Protein AF-A0A166ELV9-F1 (afdb_monomer_lite)

Radius of gyration: 22.1 Å; chains: 1; bounding box: 75×32×55 Å

pLDDT: mean 79.37, std 22.47, range [29.91, 98.69]

Structure (mmCIF, N/CA/C/O backbone):
data_AF-A0A166ELV9-F1
#
_entry.id   AF-A0A166ELV9-F1
#
loop_
_atom_site.group_PDB
_atom_site.id
_atom_site.type_symbol
_atom_site.label_atom_id
_atom_site.label_alt_id
_atom_site.label_comp_id
_atom_site.label_asym_id
_atom_site.label_entity_id
_atom_site.label_seq_id
_atom_site.pdbx_PDB_ins_code
_atom_site.Cartn_x
_atom_site.Cartn_y
_atom_site.Cartn_z
_atom_site.occupancy
_atom_site.B_iso_or_equiv
_atom_site.auth_seq_id
_atom_site.auth_comp_id
_atom_site.auth_asym_id
_atom_site.auth_atom_id
_atom_site.pdbx_PDB_model_num
ATOM 1 N N . MET A 1 1 ? -56.959 17.168 8.745 1.00 58.00 1 MET A N 1
ATOM 2 C CA . MET A 1 1 ? -56.177 17.960 7.760 1.00 58.00 1 MET A CA 1
ATOM 3 C C . MET A 1 1 ? -54.660 17.963 7.999 1.00 58.00 1 MET A C 1
ATOM 5 O O . MET A 1 1 ? -53.943 17.661 7.056 1.00 58.00 1 MET A O 1
ATOM 9 N N . LYS A 1 2 ? -54.133 18.219 9.213 1.00 55.97 2 LYS A N 1
ATOM 10 C CA . LYS A 1 2 ? -52.668 18.334 9.454 1.00 55.97 2 LYS A CA 1
ATOM 11 C C . LYS A 1 2 ? -51.819 17.097 9.077 1.00 55.97 2 LYS A C 1
ATOM 13 O O . LYS A 1 2 ? -50.711 17.263 8.582 1.00 55.97 2 LYS A O 1
ATOM 18 N N . ASN A 1 3 ? -52.330 15.873 9.247 1.00 62.75 3 ASN A N 1
ATOM 19 C CA . ASN A 1 3 ? -51.578 14.646 8.917 1.00 62.75 3 ASN A CA 1
ATOM 20 C C . ASN A 1 3 ? -51.505 14.347 7.412 1.00 62.75 3 ASN A C 1
ATOM 22 O O . ASN A 1 3 ? -50.540 13.739 6.961 1.00 62.75 3 ASN A O 1
ATOM 26 N N . SER A 1 4 ? -52.499 14.789 6.637 1.00 60.31 4 SER A N 1
ATOM 27 C CA . SER A 1 4 ? -52.482 14.658 5.175 1.00 60.31 4 SER A CA 1
ATOM 28 C C . SER A 1 4 ? -51.454 15.615 4.565 1.00 60.31 4 SER A C 1
ATOM 30 O O . SER A 1 4 ? -50.665 15.190 3.731 1.00 60.31 4 SER A O 1
ATOM 32 N N . LEU A 1 5 ? -51.356 16.842 5.094 1.00 68.75 5 LEU A N 1
ATOM 33 C CA . LEU A 1 5 ? -50.378 17.841 4.654 1.00 68.75 5 LEU A CA 1
ATOM 34 C C . LEU A 1 5 ? -48.922 17.425 4.943 1.00 68.75 5 LEU A C 1
ATOM 36 O O . LEU A 1 5 ? -48.041 17.613 4.115 1.00 68.75 5 LEU A O 1
ATOM 40 N N . LYS A 1 6 ? -48.654 16.805 6.102 1.00 65.00 6 LYS A N 1
ATOM 41 C CA . LYS A 1 6 ? -47.307 16.293 6.420 1.00 65.00 6 LYS A CA 1
ATOM 42 C C . LYS A 1 6 ? -46.892 15.135 5.505 1.00 65.00 6 LYS A C 1
ATOM 44 O O . LYS A 1 6 ? -45.733 15.064 5.105 1.00 65.00 6 LYS A O 1
ATOM 49 N N . LYS A 1 7 ? -47.833 14.252 5.148 1.00 68.31 7 LYS A N 1
ATOM 50 C CA . LYS A 1 7 ? -47.578 13.138 4.222 1.00 68.31 7 LYS A CA 1
ATOM 51 C C . LYS A 1 7 ? -47.325 13.624 2.793 1.00 68.31 7 LYS A C 1
ATOM 53 O O . LYS A 1 7 ? -46.411 13.116 2.154 1.00 68.31 7 LYS A O 1
ATOM 58 N N . THR A 1 8 ? -48.067 14.624 2.312 1.00 69.69 8 THR A N 1
ATOM 59 C CA . THR A 1 8 ? -47.845 15.188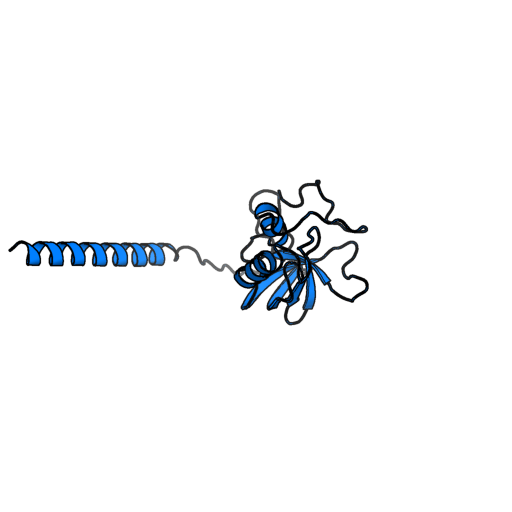 0.969 1.00 69.69 8 THR A CA 1
ATOM 60 C C . THR A 1 8 ? -46.522 15.945 0.875 1.00 69.69 8 THR A C 1
ATOM 62 O O . THR A 1 8 ? -45.790 15.747 -0.089 1.00 69.69 8 THR A O 1
ATOM 65 N N . ILE A 1 9 ? -46.150 16.725 1.897 1.00 74.81 9 ILE A N 1
ATOM 66 C CA . ILE A 1 9 ? -44.842 17.405 1.947 1.00 74.81 9 ILE A CA 1
ATOM 67 C C . ILE A 1 9 ? -43.694 16.384 1.957 1.00 74.81 9 ILE A C 1
ATOM 69 O O . ILE A 1 9 ? -42.743 16.523 1.192 1.00 74.81 9 ILE A O 1
ATOM 73 N N . SER A 1 10 ? -43.799 15.322 2.764 1.00 70.62 10 SER A N 1
ATOM 74 C CA . SER A 1 10 ? -42.780 14.264 2.804 1.00 70.62 10 SER A CA 1
ATOM 75 C C . SER A 1 10 ? -42.631 13.535 1.464 1.00 70.62 10 SER A C 1
ATOM 77 O O . SER A 1 10 ? -41.521 13.166 1.097 1.00 70.62 10 SER A O 1
ATOM 79 N N . PHE A 1 11 ? -43.725 13.335 0.726 1.00 77.50 11 PHE A N 1
ATOM 80 C CA . PHE A 1 11 ? -43.701 12.685 -0.586 1.00 77.50 11 PHE A CA 1
ATOM 81 C C . PHE A 1 11 ? -43.047 13.567 -1.662 1.00 77.50 11 PHE A C 1
ATOM 83 O O . PHE A 1 11 ? -42.255 13.078 -2.464 1.00 77.50 11 PHE A O 1
ATOM 90 N N . ILE A 1 12 ? -43.301 14.881 -1.632 1.00 79.94 12 ILE A N 1
ATOM 91 C CA . ILE A 1 12 ? -42.686 15.850 -2.555 1.00 79.94 12 ILE A CA 1
ATOM 92 C C . ILE A 1 12 ? -41.167 15.934 -2.340 1.00 79.94 12 ILE A C 1
ATOM 94 O O . ILE A 1 12 ? -40.416 15.971 -3.312 1.00 79.94 12 ILE A O 1
ATOM 98 N N . ILE A 1 13 ? -40.702 15.900 -1.086 1.00 77.25 13 ILE A N 1
ATOM 99 C CA . ILE A 1 13 ? -39.264 15.912 -0.770 1.00 77.25 13 ILE A CA 1
ATOM 100 C C . ILE A 1 13 ? -38.569 14.653 -1.314 1.00 77.25 13 ILE A C 1
ATOM 102 O O . ILE A 1 13 ? -37.493 14.754 -1.896 1.00 77.25 13 ILE A O 1
ATOM 106 N N . ILE A 1 14 ? -39.195 13.477 -1.191 1.00 74.31 14 ILE A N 1
ATOM 107 C CA . ILE A 1 14 ? -38.640 12.220 -1.720 1.00 74.31 14 ILE A CA 1
ATOM 108 C C . ILE A 1 14 ? -38.543 12.261 -3.254 1.00 74.31 14 ILE A C 1
ATOM 110 O O . ILE A 1 14 ? -37.512 11.885 -3.810 1.00 74.31 14 ILE A O 1
ATOM 114 N N . ILE A 1 15 ? -39.568 12.778 -3.943 1.00 74.25 15 ILE A N 1
ATOM 115 C CA . ILE A 1 15 ? -39.543 12.942 -5.406 1.00 74.25 15 ILE A CA 1
ATOM 116 C C . ILE A 1 15 ? -38.442 13.920 -5.840 1.00 74.25 15 ILE A C 1
ATOM 118 O O . ILE A 1 15 ? -37.732 13.643 -6.805 1.00 74.25 15 ILE A O 1
ATOM 122 N N . ALA A 1 16 ? -38.244 15.024 -5.113 1.00 71.50 16 ALA A N 1
ATOM 123 C CA . ALA A 1 16 ? -37.189 15.989 -5.421 1.00 71.50 16 ALA A CA 1
ATOM 124 C C . ALA A 1 16 ? -35.780 15.375 -5.305 1.00 71.50 16 ALA A C 1
ATOM 126 O O . ALA A 1 16 ? -34.944 15.602 -6.178 1.00 71.50 16 ALA A O 1
ATOM 127 N N . ILE A 1 17 ? -35.525 14.543 -4.287 1.00 73.44 17 ILE A N 1
ATOM 128 C CA . ILE A 1 17 ? -34.233 13.853 -4.113 1.00 73.44 17 ILE A CA 1
ATOM 129 C C . ILE A 1 17 ? -33.982 12.854 -5.254 1.00 73.44 17 ILE A C 1
ATOM 131 O O . ILE A 1 17 ? -32.872 12.789 -5.782 1.00 73.44 17 ILE A O 1
ATOM 135 N N . ILE A 1 18 ? -35.014 12.122 -5.687 1.00 73.06 18 ILE A N 1
ATOM 136 C CA . ILE A 1 18 ? -34.908 11.171 -6.802 1.00 73.06 18 ILE A CA 1
ATOM 137 C C . ILE A 1 18 ? -34.597 11.907 -8.115 1.00 73.06 18 ILE A C 1
ATOM 139 O O . ILE A 1 18 ? -33.694 11.494 -8.841 1.00 73.06 18 ILE A O 1
ATOM 143 N N . ILE A 1 19 ? -35.256 13.038 -8.393 1.00 69.94 19 ILE A N 1
ATOM 144 C CA . ILE A 1 19 ? -34.997 13.845 -9.599 1.00 69.94 19 ILE A CA 1
ATOM 145 C C . ILE A 1 19 ? -33.577 14.427 -9.591 1.00 69.94 19 ILE A C 1
ATOM 147 O O . ILE A 1 19 ? -32.916 14.414 -10.626 1.00 69.94 19 ILE A O 1
ATOM 151 N N . ILE A 1 20 ? -33.071 14.872 -8.435 1.00 69.38 20 ILE A N 1
ATOM 152 C CA . ILE A 1 20 ? -31.686 15.352 -8.306 1.00 69.38 20 ILE A CA 1
ATOM 153 C C . ILE A 1 20 ? -30.693 14.205 -8.546 1.00 69.38 20 ILE A C 1
ATOM 155 O O . ILE A 1 20 ? -29.717 14.401 -9.260 1.00 69.38 20 ILE A O 1
ATOM 159 N N . SER A 1 21 ? -30.957 12.996 -8.037 1.00 63.12 21 SER A N 1
ATOM 160 C CA . SER A 1 21 ? -30.084 11.832 -8.263 1.00 63.12 21 SER A CA 1
ATOM 161 C C . SER A 1 21 ? -30.060 11.361 -9.725 1.00 63.12 21 SER A C 1
ATOM 163 O O . SER A 1 21 ? -28.998 11.028 -10.246 1.00 63.12 21 SER A O 1
ATOM 165 N N . ILE A 1 22 ? -31.201 11.407 -10.423 1.00 62.91 22 ILE A N 1
ATOM 166 C CA . ILE A 1 22 ? -31.307 11.055 -11.848 1.00 62.91 22 ILE A CA 1
ATOM 167 C C . ILE A 1 22 ? -30.701 12.159 -12.723 1.00 62.91 22 ILE A C 1
ATOM 169 O O . ILE A 1 22 ? -30.000 11.859 -13.683 1.00 62.91 22 ILE A O 1
ATOM 173 N N . GLY A 1 23 ? -30.913 13.433 -12.380 1.00 57.47 23 GLY A N 1
ATOM 174 C CA . GLY A 1 23 ? -30.291 14.570 -13.064 1.00 57.47 23 GLY A CA 1
ATOM 175 C C . GLY A 1 23 ? -28.772 14.622 -12.873 1.00 57.47 23 GLY A C 1
ATOM 176 O O . GLY A 1 23 ? -28.054 15.013 -13.790 1.00 57.47 23 GLY A O 1
ATOM 177 N N . PHE A 1 24 ? -28.272 14.174 -11.719 1.00 57.53 24 PHE A N 1
ATOM 178 C CA . PHE A 1 24 ? -26.842 14.006 -11.458 1.00 57.53 24 PHE A CA 1
ATOM 179 C C . PHE A 1 24 ? -26.252 12.836 -12.263 1.00 57.53 24 PHE A C 1
ATOM 181 O O . PHE A 1 24 ? -25.149 12.954 -12.786 1.00 57.53 24 PHE A O 1
ATOM 188 N N . LEU A 1 25 ? -27.010 11.749 -12.454 1.00 50.31 25 LEU A N 1
ATOM 189 C CA . LEU A 1 25 ? -26.599 10.614 -13.289 1.00 50.31 25 LEU A CA 1
ATOM 190 C C . LEU A 1 25 ? -26.643 10.936 -14.796 1.00 50.31 25 LEU A C 1
ATOM 192 O O . LEU A 1 25 ? -25.769 10.516 -15.547 1.00 50.31 25 LEU A O 1
ATOM 196 N N . ALA A 1 26 ? -27.625 11.722 -15.246 1.00 54.81 26 ALA A N 1
ATOM 197 C CA . ALA A 1 26 ? -27.766 12.125 -16.646 1.00 54.81 26 ALA A CA 1
ATOM 198 C C . ALA A 1 26 ? -26.731 13.180 -17.086 1.00 54.81 26 ALA A C 1
ATOM 200 O O . ALA A 1 26 ? -26.414 13.260 -18.270 1.00 54.81 26 ALA A O 1
ATOM 201 N N . ASN A 1 27 ? -26.163 13.949 -16.149 1.00 48.66 27 ASN A N 1
ATOM 202 C CA . ASN A 1 27 ? -25.055 14.874 -16.421 1.00 48.66 27 ASN A CA 1
ATOM 203 C C . ASN A 1 27 ? -23.676 14.188 -16.487 1.00 48.66 27 ASN A C 1
ATOM 205 O O . ASN A 1 27 ? -22.681 14.870 -16.711 1.00 48.66 27 ASN A O 1
ATOM 209 N N . PHE A 1 28 ? -23.601 12.860 -16.341 1.00 51.78 28 PHE A N 1
ATOM 210 C CA . PHE A 1 28 ? -22.357 12.098 -16.520 1.00 51.78 28 PHE A CA 1
ATOM 211 C C . PHE A 1 28 ? -22.151 11.574 -17.954 1.00 51.78 28 PHE A C 1
ATOM 213 O O . PHE A 1 28 ? -21.124 10.970 -18.246 1.00 51.78 28 PHE A O 1
ATOM 220 N N . ASN A 1 29 ? -23.100 11.823 -18.865 1.00 44.50 29 ASN A N 1
ATOM 221 C CA . ASN A 1 29 ? -23.076 11.294 -20.235 1.00 44.50 29 ASN A CA 1
ATOM 222 C C . ASN A 1 29 ? -22.686 12.334 -21.298 1.00 44.50 29 ASN A C 1
ATOM 224 O O . ASN A 1 29 ? -23.209 12.312 -22.405 1.00 44.50 29 ASN A O 1
ATOM 228 N N . ASN A 1 30 ? -21.754 13.225 -20.977 1.00 47.34 30 ASN A N 1
ATOM 229 C CA . ASN A 1 30 ? -20.978 13.991 -21.955 1.00 47.34 30 ASN A CA 1
ATOM 230 C C . ASN A 1 30 ? -19.544 13.982 -21.402 1.00 47.34 30 ASN A C 1
ATOM 232 O O . ASN A 1 30 ? -19.271 14.683 -20.439 1.00 47.34 30 ASN A O 1
ATOM 236 N N . SER A 1 31 ? -18.625 13.113 -21.805 1.00 41.78 31 SER A N 1
ATOM 237 C CA . SER A 1 31 ? -18.108 12.961 -23.161 1.00 41.78 31 SER A CA 1
ATOM 238 C C . SER A 1 31 ? -17.363 11.626 -23.270 1.00 41.78 31 SER A C 1
ATOM 240 O O . SER A 1 31 ? -16.342 11.426 -22.610 1.00 41.78 31 SER A O 1
ATOM 242 N N . LEU A 1 32 ? -17.859 10.725 -24.113 1.00 37.00 32 LEU A N 1
ATOM 243 C CA . LEU A 1 32 ? -17.161 9.505 -24.508 1.00 37.00 32 LEU A CA 1
ATOM 244 C C . LEU A 1 32 ? -17.004 9.522 -26.030 1.00 37.00 32 LEU A C 1
ATOM 246 O O . LEU A 1 32 ? -17.560 8.685 -26.732 1.00 37.00 32 LEU A O 1
ATOM 250 N N . ASP A 1 33 ? -16.266 10.508 -26.532 1.00 34.19 33 ASP A N 1
ATOM 251 C CA . ASP A 1 33 ? -15.843 10.525 -27.929 1.00 34.19 33 ASP A CA 1
ATOM 252 C C . ASP A 1 33 ? -14.514 9.776 -28.038 1.00 34.19 33 ASP A C 1
ATOM 254 O O . ASP A 1 33 ? -13.423 10.333 -27.925 1.00 34.19 33 ASP A O 1
ATOM 258 N N . PHE A 1 34 ? -14.634 8.462 -28.225 1.00 32.59 34 PHE A N 1
ATOM 259 C CA . PHE A 1 34 ? -13.576 7.625 -28.775 1.00 32.59 34 PHE A CA 1
ATOM 260 C C . PHE A 1 34 ? -13.325 8.050 -30.230 1.00 32.59 34 PHE A C 1
ATOM 262 O O . PHE A 1 34 ? -14.106 7.709 -31.118 1.00 32.59 34 PHE A O 1
ATOM 269 N N . PHE A 1 35 ? -12.220 8.752 -30.481 1.00 31.95 35 PHE A N 1
ATOM 270 C CA . PHE A 1 35 ? -11.635 8.853 -31.815 1.00 31.95 35 PHE A CA 1
ATOM 271 C C . PHE A 1 35 ? -10.414 7.941 -31.906 1.00 31.95 35 PHE A C 1
ATOM 273 O O . PHE A 1 35 ? -9.352 8.212 -31.352 1.00 31.95 35 PHE A O 1
ATOM 280 N N . ASP A 1 36 ? -10.620 6.840 -32.621 1.00 41.34 36 ASP A N 1
ATOM 281 C CA . ASP A 1 36 ? -9.590 6.027 -33.256 1.00 41.34 36 ASP A CA 1
ATOM 282 C C . ASP A 1 36 ? -8.915 6.841 -34.374 1.00 41.34 36 ASP A C 1
ATOM 284 O O . ASP A 1 36 ? -9.621 7.500 -35.143 1.00 41.34 36 ASP A O 1
ATOM 288 N N . ASN A 1 37 ? -7.578 6.811 -34.456 1.00 35.38 37 ASN A N 1
ATOM 289 C CA . ASN A 1 37 ? -6.827 6.818 -35.718 1.00 35.38 37 ASN A CA 1
ATOM 290 C C . ASN A 1 37 ? -5.303 6.678 -35.499 1.00 35.38 37 ASN A C 1
ATOM 292 O O . ASN A 1 37 ? -4.613 7.629 -35.147 1.00 35.38 37 ASN A O 1
ATOM 296 N N . ASN A 1 38 ? -4.807 5.484 -35.834 1.00 33.97 38 ASN A N 1
ATOM 297 C CA . ASN A 1 38 ? -3.589 5.200 -36.607 1.00 33.97 38 ASN A CA 1
ATOM 298 C C . ASN A 1 38 ? -2.226 5.814 -36.201 1.00 33.97 38 ASN A C 1
ATOM 300 O O . ASN A 1 38 ? -1.897 6.938 -36.567 1.00 33.97 38 ASN A O 1
ATOM 304 N N . GLY A 1 39 ? -1.333 4.934 -35.720 1.00 31.03 39 GLY A N 1
ATOM 305 C CA . GLY A 1 39 ? 0.036 4.853 -36.250 1.00 31.03 39 GLY A CA 1
ATOM 306 C C . GLY A 1 39 ? 1.193 4.971 -35.251 1.00 31.03 39 GLY A C 1
ATOM 307 O O . GLY A 1 39 ? 1.629 6.071 -34.941 1.00 31.03 39 GLY A O 1
ATOM 308 N N . SER A 1 40 ? 1.815 3.814 -34.976 1.00 29.91 40 SER A N 1
ATOM 309 C CA . SER A 1 40 ? 3.250 3.607 -34.669 1.00 29.91 40 SER A CA 1
ATOM 310 C C . SER A 1 40 ? 3.691 3.499 -33.196 1.00 29.91 40 SER A C 1
ATOM 312 O O . SER A 1 40 ? 3.940 4.490 -32.530 1.00 29.91 40 SER A O 1
ATOM 314 N N . ASN A 1 41 ? 3.934 2.239 -32.807 1.00 37.34 41 ASN A N 1
ATOM 315 C CA . ASN A 1 41 ? 5.037 1.711 -31.986 1.00 37.34 41 ASN A CA 1
ATOM 316 C C . ASN A 1 41 ? 5.235 2.121 -30.507 1.00 37.34 41 ASN A C 1
ATOM 318 O O . ASN A 1 41 ? 5.538 3.262 -30.183 1.00 37.34 41 ASN A O 1
ATOM 322 N N . SER A 1 42 ? 5.307 1.050 -29.695 1.00 41.66 42 SER A N 1
ATOM 323 C CA . SER A 1 42 ? 6.065 0.839 -28.442 1.00 41.66 42 SER A CA 1
ATOM 324 C C . SER A 1 42 ? 5.644 1.596 -27.170 1.00 41.66 42 SER A C 1
ATOM 326 O O . SER A 1 42 ? 5.707 2.814 -27.095 1.00 41.66 42 SER A O 1
ATOM 328 N N . ASP A 1 43 ? 5.314 0.789 -26.152 1.00 39.81 43 ASP A N 1
ATOM 329 C CA . ASP A 1 43 ? 5.335 1.071 -24.708 1.00 39.81 43 ASP A CA 1
ATOM 330 C C . ASP A 1 43 ? 4.293 2.068 -24.160 1.00 39.81 43 ASP A C 1
ATOM 332 O O . ASP A 1 43 ? 4.594 3.187 -23.748 1.00 39.81 43 ASP A O 1
ATOM 336 N N . SER A 1 44 ? 3.026 1.637 -24.088 1.00 39.66 44 SER A N 1
ATOM 337 C CA . SER A 1 44 ? 1.942 2.410 -23.459 1.00 39.66 44 SER A CA 1
ATOM 338 C C . SER A 1 44 ? 2.018 2.399 -21.927 1.00 39.66 44 SER A C 1
ATOM 340 O O . SER A 1 44 ? 1.345 1.615 -21.259 1.00 39.66 44 SER A O 1
ATOM 342 N N . SER A 1 45 ? 2.788 3.3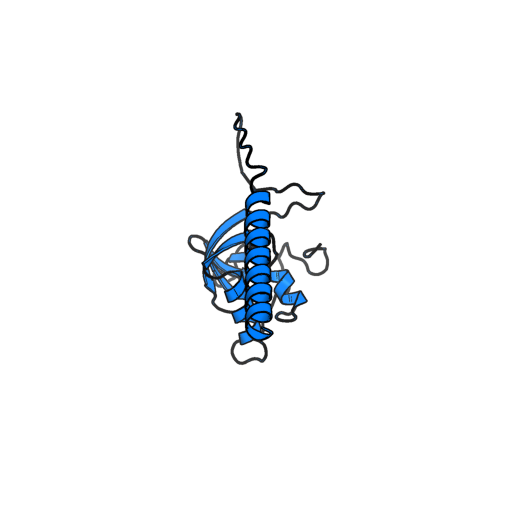36 -21.376 1.00 42.53 45 SER A N 1
ATOM 343 C CA . SER A 1 45 ? 2.481 3.952 -20.082 1.00 42.53 45 SER A CA 1
ATOM 344 C C . SER A 1 45 ? 1.199 4.782 -20.239 1.00 42.53 45 SER A C 1
ATOM 346 O O . SER A 1 45 ? 1.069 5.591 -21.157 1.00 42.53 45 SER A O 1
ATOM 348 N N . TYR A 1 46 ? 0.198 4.546 -19.392 1.00 46.19 46 TYR A N 1
ATOM 349 C CA . TYR A 1 46 ? -1.037 5.334 -19.418 1.00 46.19 46 TYR A CA 1
ATOM 350 C C . TYR A 1 46 ? -0.793 6.664 -18.697 1.00 46.19 46 TYR A C 1
ATOM 352 O O . TYR A 1 46 ? -0.937 6.748 -17.480 1.00 46.19 46 TYR A O 1
ATOM 360 N N . LEU A 1 47 ? -0.404 7.694 -19.449 1.00 38.91 47 LEU A N 1
ATOM 361 C CA . LEU A 1 47 ? -0.210 9.054 -18.946 1.00 38.91 47 LEU A CA 1
ATOM 362 C C . LEU A 1 47 ? -1.532 9.834 -19.047 1.00 38.91 47 LEU A C 1
ATOM 364 O O . LEU A 1 47 ? -2.060 10.033 -20.140 1.00 38.91 47 LEU A O 1
ATOM 368 N N . LEU A 1 48 ? -2.072 10.284 -17.911 1.00 38.62 48 LEU A N 1
ATOM 369 C CA . LEU A 1 48 ? -3.121 11.308 -17.873 1.00 38.62 48 LEU A CA 1
ATOM 370 C C . LEU A 1 48 ? -2.440 12.669 -17.719 1.00 38.62 48 LEU A C 1
ATOM 372 O O . LEU A 1 48 ? -1.883 12.974 -16.666 1.00 38.62 48 LEU A O 1
ATOM 376 N N . ASP A 1 49 ? -2.460 13.464 -18.786 1.00 41.47 49 ASP A N 1
ATOM 377 C CA . ASP A 1 49 ? -1.782 14.756 -18.842 1.00 41.47 49 ASP A CA 1
ATOM 378 C C . ASP A 1 49 ? -2.675 15.859 -18.253 1.00 41.47 49 ASP A C 1
ATOM 380 O O . ASP A 1 49 ? -3.558 16.413 -18.912 1.00 41.47 49 ASP A O 1
ATOM 384 N N . VAL A 1 50 ? -2.476 16.148 -16.966 1.00 40.25 50 VAL A N 1
ATOM 385 C CA . VAL A 1 50 ? -3.005 17.344 -16.305 1.00 40.25 50 VAL A CA 1
ATOM 386 C C . VAL A 1 50 ? -1.846 18.009 -15.567 1.00 40.25 50 VAL A C 1
ATOM 388 O O . VAL A 1 50 ? -1.577 17.709 -14.411 1.00 40.25 50 VAL A O 1
ATOM 391 N N . ASN A 1 51 ? -1.171 18.937 -16.251 1.00 37.38 51 ASN A N 1
ATOM 392 C CA . ASN A 1 51 ? -0.191 19.878 -15.698 1.00 37.38 51 ASN A CA 1
ATOM 393 C C . ASN A 1 51 ? 1.037 19.244 -15.008 1.00 37.38 51 ASN A C 1
ATOM 395 O O . ASN A 1 51 ? 1.133 19.247 -13.786 1.00 37.38 51 ASN A O 1
ATOM 399 N N . ASN A 1 52 ? 2.022 18.808 -15.807 1.00 42.94 52 ASN A N 1
ATOM 400 C CA . ASN A 1 52 ? 3.430 18.597 -15.414 1.00 42.94 52 ASN A CA 1
ATOM 401 C C . ASN A 1 52 ? 3.671 17.848 -14.090 1.00 42.94 52 ASN A C 1
ATOM 403 O O . ASN A 1 52 ? 4.571 18.202 -13.329 1.00 42.94 52 ASN A O 1
ATOM 407 N N . ASN A 1 53 ? 2.897 16.794 -13.843 1.00 46.47 53 ASN A N 1
ATOM 408 C CA . ASN A 1 53 ? 3.266 15.741 -12.908 1.00 46.47 53 ASN A CA 1
ATOM 409 C C . ASN A 1 53 ? 2.569 14.442 -13.326 1.00 46.47 53 ASN A C 1
ATOM 411 O O . ASN A 1 53 ? 1.527 14.052 -12.801 1.00 46.47 53 ASN A O 1
ATOM 415 N N . SER A 1 54 ? 3.088 13.827 -14.384 1.00 54.50 54 SER A N 1
ATOM 416 C CA . SER A 1 54 ? 2.578 12.565 -14.906 1.00 54.50 54 SER A CA 1
ATOM 417 C C . SER A 1 54 ? 2.765 11.472 -13.860 1.00 54.50 54 SER A C 1
ATOM 419 O O . SER A 1 54 ? 3.895 11.058 -13.604 1.00 54.50 54 SER A O 1
ATOM 421 N N . ILE A 1 55 ? 1.669 10.996 -13.264 1.00 57.50 55 ILE A N 1
ATOM 422 C CA . ILE A 1 55 ? 1.730 9.816 -12.404 1.00 57.50 55 ILE A CA 1
ATOM 423 C C . ILE A 1 55 ? 2.119 8.628 -13.292 1.00 57.50 55 ILE A C 1
ATOM 425 O O . ILE A 1 55 ? 1.375 8.256 -14.202 1.00 57.50 55 ILE A O 1
ATOM 429 N N . LYS A 1 56 ? 3.308 8.071 -13.055 1.00 66.31 56 LYS A N 1
ATOM 430 C CA . LYS A 1 56 ? 3.821 6.903 -13.768 1.00 66.31 56 LYS A CA 1
ATOM 431 C C . LYS A 1 56 ? 3.125 5.670 -13.189 1.00 66.31 56 LYS A C 1
ATOM 433 O O . LYS A 1 56 ? 3.269 5.352 -12.018 1.00 66.31 56 LYS A O 1
ATOM 438 N N . TYR A 1 57 ? 2.309 5.005 -13.999 1.00 78.06 57 TYR A N 1
ATOM 439 C CA . TYR A 1 57 ? 1.815 3.665 -13.694 1.00 78.06 57 TYR A CA 1
ATOM 440 C C . TYR A 1 57 ? 2.471 2.699 -14.664 1.00 78.06 57 TYR A C 1
ATOM 442 O O . TYR A 1 57 ? 2.308 2.833 -15.878 1.00 78.06 57 TYR A O 1
ATOM 450 N N . GLU A 1 58 ? 3.185 1.719 -14.135 1.00 85.00 58 GLU A N 1
ATOM 451 C CA . GLU A 1 58 ? 3.893 0.735 -14.948 1.00 85.00 58 GLU A CA 1
ATOM 452 C C . GLU A 1 58 ? 3.048 -0.510 -15.170 1.00 85.00 58 GLU A C 1
ATOM 454 O O . GLU A 1 58 ? 3.014 -1.072 -16.264 1.00 85.00 58 GLU A O 1
ATOM 459 N N . VAL A 1 59 ? 2.336 -0.943 -14.125 1.00 91.56 59 VAL A N 1
ATOM 460 C CA . VAL A 1 59 ? 1.559 -2.182 -14.155 1.00 91.56 59 VAL A CA 1
ATOM 461 C C . VAL A 1 59 ? 0.201 -1.983 -13.495 1.00 91.56 59 VAL A C 1
ATOM 463 O O . VAL A 1 59 ? 0.058 -1.274 -12.501 1.00 91.56 59 VAL A O 1
ATOM 466 N N . LYS A 1 60 ? -0.819 -2.651 -14.035 1.00 95.06 60 LYS A N 1
ATOM 467 C CA . LYS A 1 60 ? -2.166 -2.731 -13.466 1.00 95.06 60 LYS A CA 1
ATOM 468 C C . LYS A 1 60 ? -2.500 -4.178 -13.134 1.00 95.06 60 LYS A C 1
ATOM 470 O O . LYS A 1 60 ? -2.227 -5.073 -13.930 1.00 95.06 60 LYS A O 1
ATOM 475 N N . GLY A 1 61 ? -3.181 -4.402 -12.015 1.00 95.81 61 GLY A N 1
ATOM 476 C CA . GLY A 1 61 ? -3.729 -5.716 -11.693 1.00 95.81 61 GLY A CA 1
ATOM 477 C C . GLY A 1 61 ? -4.886 -5.663 -10.703 1.00 95.81 61 GLY A C 1
ATOM 478 O O . GLY A 1 61 ? -5.240 -4.606 -10.186 1.00 95.81 61 GLY A O 1
ATOM 479 N N . PHE A 1 62 ? -5.511 -6.812 -10.460 1.00 98.00 62 PHE A N 1
ATOM 480 C CA . PHE A 1 62 ? -6.624 -6.935 -9.520 1.00 98.00 62 PHE A CA 1
ATOM 481 C C . PHE A 1 62 ? -6.110 -7.310 -8.128 1.00 98.00 62 PHE A C 1
ATOM 483 O O . PHE A 1 62 ? -5.403 -8.306 -7.990 1.00 98.00 62 PHE A O 1
ATOM 490 N N . CYS A 1 63 ? -6.456 -6.535 -7.100 1.00 98.38 63 CYS A N 1
ATOM 491 C CA . CYS A 1 63 ? -6.087 -6.858 -5.723 1.00 98.38 63 CYS A CA 1
ATOM 492 C C . CYS A 1 63 ? -7.047 -7.910 -5.150 1.00 98.38 63 CYS A C 1
ATOM 494 O O . CYS A 1 63 ? -8.180 -7.606 -4.763 1.00 98.38 63 CYS A O 1
ATOM 496 N N . ASP A 1 64 ? -6.578 -9.156 -5.101 1.00 97.69 64 ASP A N 1
ATOM 497 C CA . ASP A 1 64 ? -7.344 -10.302 -4.602 1.00 97.69 64 ASP A CA 1
ATOM 498 C C . ASP A 1 64 ? -7.203 -10.514 -3.086 1.00 97.69 64 ASP A C 1
ATOM 500 O O . ASP A 1 64 ? -8.106 -11.069 -2.454 1.00 97.69 64 ASP A O 1
ATOM 504 N N . ARG A 1 65 ? -6.114 -10.025 -2.477 1.00 98.50 65 ARG A N 1
ATOM 505 C CA . ARG A 1 65 ? -5.871 -10.146 -1.036 1.00 98.50 65 ARG A CA 1
ATOM 506 C C . ARG A 1 65 ? -5.133 -8.934 -0.482 1.00 98.50 65 ARG A C 1
ATOM 508 O O . ARG A 1 65 ? -4.193 -8.432 -1.079 1.00 98.50 65 ARG A O 1
ATOM 515 N N . VAL A 1 66 ? -5.509 -8.523 0.726 1.00 98.50 66 VAL A N 1
ATOM 516 C CA . VAL A 1 66 ? -4.737 -7.583 1.552 1.00 98.50 66 VAL A CA 1
ATOM 517 C C . VAL A 1 66 ? -4.213 -8.343 2.762 1.00 98.50 66 VAL A C 1
ATOM 519 O O . VAL A 1 66 ? -5.002 -8.950 3.494 1.00 98.50 66 VAL A O 1
ATOM 522 N N . VAL A 1 67 ? -2.891 -8.353 2.933 1.00 98.00 67 VAL A N 1
ATOM 523 C CA . VAL A 1 67 ? -2.203 -9.097 3.996 1.00 98.00 67 VAL A CA 1
ATOM 524 C C . VAL A 1 67 ? -2.214 -8.285 5.292 1.00 98.00 67 VAL A C 1
ATOM 526 O O . VAL A 1 67 ? -2.638 -8.803 6.327 1.00 98.00 67 VAL A O 1
ATOM 529 N N . ASP A 1 68 ? -1.819 -7.015 5.212 1.00 97.75 68 ASP A N 1
ATOM 530 C CA . ASP A 1 68 ? -1.764 -6.041 6.310 1.00 97.75 68 ASP A CA 1
ATOM 531 C C . ASP A 1 68 ? -1.763 -4.596 5.755 1.00 97.75 68 ASP A C 1
ATOM 533 O O . ASP A 1 68 ? -2.201 -4.361 4.626 1.00 97.75 68 ASP A O 1
ATOM 537 N N . GLY A 1 69 ? -1.361 -3.617 6.572 1.00 97.50 69 GLY A N 1
ATOM 538 C CA . GLY A 1 69 ? -1.415 -2.192 6.251 1.00 97.50 69 GLY A CA 1
ATOM 539 C C . GLY A 1 69 ? -0.417 -1.721 5.189 1.00 97.50 69 GLY A C 1
ATOM 540 O O . GLY A 1 69 ? -0.586 -0.623 4.665 1.00 97.50 69 GLY A O 1
ATOM 541 N N . ASP A 1 70 ? 0.585 -2.524 4.834 1.00 97.75 70 ASP A N 1
ATOM 542 C CA . ASP A 1 70 ? 1.563 -2.173 3.800 1.00 97.75 70 ASP A CA 1
ATOM 543 C C . ASP A 1 70 ? 1.898 -3.325 2.845 1.00 97.75 70 ASP A C 1
ATOM 545 O O . ASP A 1 70 ? 2.756 -3.181 1.972 1.00 97.75 70 ASP A O 1
ATOM 549 N N . THR A 1 71 ? 1.179 -4.444 2.943 1.00 98.44 71 THR A N 1
ATOM 550 C CA . THR A 1 71 ? 1.355 -5.604 2.073 1.00 98.44 71 THR A CA 1
ATOM 551 C C . THR A 1 71 ? 0.021 -6.079 1.488 1.00 98.44 71 THR A C 1
ATOM 553 O O . THR A 1 71 ? -0.952 -6.355 2.198 1.00 98.44 71 THR A O 1
ATOM 556 N N . LEU A 1 72 ? -0.024 -6.250 0.165 1.00 98.50 72 LEU A N 1
ATOM 557 C CA . LEU A 1 72 ? -1.184 -6.773 -0.568 1.00 98.50 72 LEU A CA 1
ATOM 558 C C . LEU A 1 72 ? -0.750 -7.705 -1.701 1.00 98.50 72 LEU A C 1
ATOM 560 O O . LEU A 1 72 ? 0.398 -7.667 -2.126 1.00 98.50 72 LEU A O 1
ATOM 564 N N . ASP A 1 73 ? -1.653 -8.546 -2.192 1.00 98.62 73 ASP A N 1
ATOM 565 C CA . ASP A 1 73 ? -1.407 -9.414 -3.340 1.00 98.62 73 ASP A CA 1
ATOM 566 C C . ASP A 1 73 ? -2.247 -8.961 -4.537 1.00 98.62 73 ASP A C 1
ATOM 568 O O . ASP A 1 73 ? -3.430 -8.619 -4.410 1.00 98.62 73 ASP A O 1
ATOM 572 N N . VAL A 1 74 ? -1.598 -8.944 -5.700 1.00 98.44 74 VAL A N 1
ATOM 573 C CA . VAL A 1 74 ? -2.190 -8.544 -6.973 1.00 98.44 74 VAL A CA 1
ATOM 574 C C . VAL A 1 74 ? -2.093 -9.697 -7.960 1.00 98.44 74 VAL A C 1
ATOM 576 O O . VAL A 1 74 ? -1.003 -10.192 -8.268 1.00 98.44 74 VAL A O 1
ATOM 579 N N . SER A 1 75 ? -3.243 -10.104 -8.489 1.00 96.38 75 SER A N 1
ATOM 580 C CA . SER A 1 75 ? -3.368 -11.188 -9.457 1.00 96.38 75 SER A CA 1
ATOM 581 C C . SER A 1 75 ? -2.467 -10.952 -10.672 1.00 96.38 75 SER A C 1
ATOM 583 O O . SER A 1 75 ? -2.527 -9.902 -11.308 1.00 96.38 75 SER A O 1
ATOM 585 N N . GLY A 1 76 ? -1.630 -11.943 -10.991 1.00 94.56 76 GLY A N 1
ATOM 586 C CA . GLY A 1 76 ? -0.682 -11.901 -12.113 1.00 94.56 76 GLY A CA 1
ATOM 587 C C . GLY A 1 76 ? 0.646 -11.188 -11.827 1.00 94.56 76 GLY A C 1
ATOM 588 O O . GLY A 1 76 ? 1.578 -11.348 -12.606 1.00 94.56 76 GLY A O 1
ATOM 589 N N . ILE A 1 77 ? 0.763 -10.464 -10.708 1.00 96.75 77 ILE A N 1
ATOM 590 C CA . ILE A 1 77 ? 1.977 -9.715 -10.331 1.00 96.75 77 ILE A CA 1
ATOM 591 C C . ILE A 1 77 ? 2.640 -10.343 -9.098 1.00 96.75 77 ILE A C 1
ATOM 593 O O . ILE A 1 77 ? 3.858 -10.517 -9.055 1.00 96.75 77 ILE A O 1
ATOM 597 N N . GLY A 1 78 ? 1.833 -10.741 -8.112 1.00 97.62 78 GLY A N 1
ATOM 598 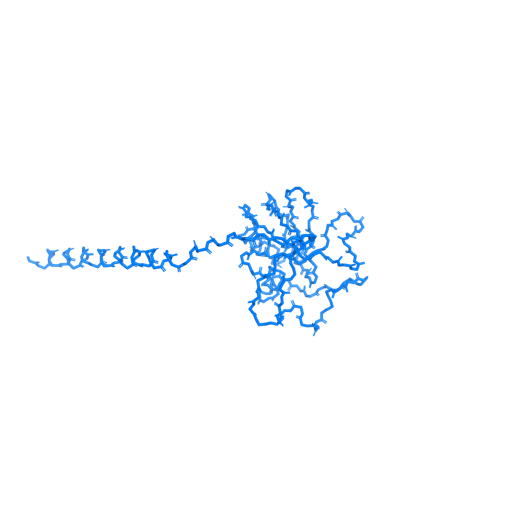C CA . GLY A 1 78 ? 2.282 -11.349 -6.864 1.00 97.62 78 GLY A CA 1
ATOM 599 C C . GLY A 1 78 ? 2.115 -10.423 -5.662 1.00 97.62 78 GLY A C 1
ATOM 600 O O . GLY A 1 78 ? 1.227 -9.571 -5.632 1.00 97.62 78 GLY A O 1
ATOM 601 N N . ARG A 1 79 ? 2.951 -10.631 -4.642 1.00 98.50 79 ARG A N 1
ATOM 602 C CA . ARG A 1 79 ? 2.916 -9.860 -3.397 1.00 98.50 79 ARG A CA 1
ATOM 603 C C . ARG A 1 79 ? 3.609 -8.520 -3.563 1.00 98.50 79 ARG A C 1
ATOM 605 O O . ARG A 1 79 ? 4.765 -8.488 -3.969 1.00 98.50 79 ARG A O 1
ATOM 612 N N . ILE A 1 80 ? 2.929 -7.454 -3.174 1.00 98.44 80 ILE A N 1
ATOM 613 C CA . ILE A 1 80 ? 3.387 -6.070 -3.234 1.00 98.44 80 ILE A CA 1
ATOM 614 C C . ILE A 1 80 ? 3.648 -5.572 -1.812 1.00 98.44 80 ILE A C 1
ATOM 616 O O . ILE A 1 80 ? 2.797 -5.750 -0.938 1.00 98.44 80 ILE A O 1
ATOM 620 N N . ARG A 1 81 ? 4.803 -4.942 -1.586 1.00 98.12 81 ARG A N 1
ATOM 621 C CA . ARG A 1 81 ? 5.124 -4.171 -0.380 1.00 98.12 81 ARG A CA 1
ATOM 622 C C . ARG A 1 81 ? 5.114 -2.690 -0.747 1.00 98.12 81 ARG A C 1
ATOM 624 O O . ARG A 1 81 ? 5.846 -2.261 -1.637 1.00 98.12 81 ARG A O 1
ATOM 631 N N . LEU A 1 82 ? 4.276 -1.926 -0.056 1.00 97.38 82 LEU A N 1
ATOM 632 C CA . LEU A 1 82 ? 4.108 -0.495 -0.279 1.00 97.38 82 LEU A CA 1
ATOM 633 C C . LEU A 1 82 ? 5.383 0.242 0.151 1.00 97.38 82 LEU A C 1
ATOM 635 O O . LEU A 1 82 ? 5.687 0.304 1.335 1.00 97.38 82 LEU A O 1
ATOM 639 N N . VAL A 1 83 ? 6.148 0.792 -0.786 1.00 95.69 83 VAL A N 1
ATOM 640 C CA . VAL A 1 83 ? 7.394 1.525 -0.481 1.00 95.69 83 VAL A CA 1
ATOM 641 C C . VAL A 1 83 ? 7.136 2.861 0.219 1.00 95.69 83 VAL A C 1
ATOM 643 O O . VAL A 1 83 ? 6.050 3.436 0.128 1.00 95.69 83 VAL A O 1
ATOM 646 N N . GLY A 1 84 ? 8.132 3.370 0.943 1.00 93.56 84 GLY A N 1
ATOM 647 C CA . GLY A 1 84 ? 8.049 4.679 1.600 1.00 93.56 84 GLY A CA 1
ATOM 648 C C . GLY A 1 84 ? 7.252 4.697 2.910 1.00 93.56 84 GLY A C 1
ATOM 649 O O . GLY A 1 84 ? 7.284 5.703 3.624 1.00 93.56 84 GLY A O 1
ATOM 650 N N . VAL A 1 85 ? 6.555 3.605 3.245 1.00 95.50 85 VAL A N 1
ATOM 651 C CA . VAL A 1 85 ? 5.660 3.516 4.405 1.00 95.50 85 VAL A CA 1
ATOM 652 C C . VAL A 1 85 ? 5.910 2.272 5.246 1.00 95.50 85 VAL A C 1
ATOM 654 O O . VAL A 1 85 ? 6.281 1.216 4.737 1.00 95.50 85 VAL A O 1
ATOM 657 N N . ASP A 1 86 ? 5.672 2.399 6.544 1.00 96.81 86 ASP A N 1
ATOM 658 C CA . ASP A 1 86 ? 5.747 1.314 7.518 1.00 96.81 86 ASP A CA 1
ATOM 659 C C . ASP A 1 86 ? 4.545 1.375 8.450 1.00 96.81 86 ASP A C 1
ATOM 661 O O . ASP A 1 86 ? 4.333 2.382 9.139 1.00 96.81 86 ASP A O 1
ATOM 665 N N . THR A 1 87 ? 3.717 0.336 8.407 1.00 97.12 87 THR A N 1
ATOM 666 C CA . THR A 1 87 ? 2.524 0.244 9.252 1.00 97.12 87 THR A CA 1
ATOM 667 C C . THR A 1 87 ? 2.831 -0.479 10.561 1.00 97.12 87 THR A C 1
ATOM 669 O O . THR A 1 87 ? 3.778 -1.257 10.610 1.00 97.12 87 THR A O 1
ATOM 672 N N . PRO A 1 88 ? 2.076 -0.217 11.650 1.00 97.50 88 PRO A N 1
ATOM 673 C CA . PRO A 1 88 ? 2.248 -0.960 12.894 1.00 97.50 88 PRO A CA 1
ATOM 674 C C . PRO A 1 88 ? 2.157 -2.462 12.646 1.00 97.50 88 PRO A C 1
ATOM 676 O O . PRO A 1 88 ? 1.307 -2.897 11.874 1.00 97.50 88 PRO A O 1
ATOM 679 N N . GLU A 1 89 ? 2.990 -3.243 13.323 1.00 95.44 89 GLU A N 1
ATOM 680 C CA . GLU A 1 89 ? 3.042 -4.695 13.156 1.00 95.44 89 GLU A CA 1
ATOM 681 C C . GLU A 1 89 ? 1.882 -5.401 13.872 1.00 95.44 89 GLU A C 1
ATOM 683 O O . GLU A 1 89 ? 1.174 -4.836 14.713 1.00 95.44 89 GLU A O 1
ATOM 688 N N . ARG A 1 90 ? 1.658 -6.686 13.566 1.00 92.56 90 ARG A N 1
ATOM 689 C CA . ARG A 1 90 ? 0.573 -7.447 14.205 1.00 92.56 90 ARG A CA 1
ATOM 690 C C . ARG A 1 90 ? 0.724 -7.458 15.731 1.00 92.56 90 ARG A C 1
ATOM 692 O O . ARG A 1 90 ? 1.686 -7.995 16.269 1.00 92.56 90 ARG A O 1
ATOM 699 N N . GLY A 1 91 ? -0.310 -6.975 16.417 1.00 93.38 91 GLY A N 1
ATOM 700 C CA . GLY A 1 91 ? -0.344 -6.864 17.879 1.00 93.38 91 GLY A CA 1
ATOM 701 C C . GLY A 1 91 ? -0.010 -5.462 18.390 1.00 93.38 91 GLY A C 1
ATOM 702 O O . GLY A 1 91 ? -0.227 -5.187 19.568 1.00 93.38 91 GLY A O 1
ATOM 703 N N . GLU A 1 92 ? 0.444 -4.564 17.516 1.00 96.12 92 GLU A N 1
ATOM 704 C CA . GLU A 1 92 ? 0.642 -3.156 17.833 1.00 96.12 92 GLU A CA 1
ATOM 705 C C . GLU A 1 92 ? -0.650 -2.344 17.665 1.00 96.12 92 GLU A C 1
ATOM 707 O O . GLU A 1 92 ? -1.554 -2.680 16.891 1.00 96.12 92 GLU A O 1
ATOM 712 N N . SER A 1 93 ? -0.734 -1.237 18.406 1.00 96.50 93 SER A N 1
ATOM 713 C CA . SER A 1 93 ? -1.830 -0.275 18.270 1.00 96.50 93 SER A CA 1
ATOM 714 C C . SER A 1 93 ? -1.804 0.361 16.878 1.00 96.50 93 SER A C 1
ATOM 716 O O . SER A 1 93 ? -0.759 0.843 16.445 1.00 96.50 93 SER A O 1
ATOM 718 N N . GLY A 1 94 ? -2.945 0.384 16.184 1.00 96.31 94 GLY A N 1
ATOM 719 C CA . GLY A 1 94 ? -3.059 0.917 14.822 1.00 96.31 94 GLY A CA 1
ATOM 720 C C . GLY A 1 94 ? -2.957 -0.130 13.705 1.00 96.31 94 GLY A C 1
ATOM 721 O O . GLY A 1 94 ? -3.298 0.181 12.564 1.00 96.31 94 GLY A O 1
ATOM 722 N N . TYR A 1 95 ? -2.540 -1.372 14.002 1.00 97.69 95 TYR A N 1
ATOM 723 C CA . TYR A 1 95 ? -2.416 -2.445 12.997 1.00 97.69 95 TYR A CA 1
ATOM 724 C C . TYR A 1 95 ? -3.731 -2.691 12.248 1.00 97.69 95 TYR A C 1
ATOM 726 O O . TYR A 1 95 ? -3.768 -2.820 11.019 1.00 97.69 95 TYR A O 1
ATOM 734 N N . LYS A 1 96 ? -4.836 -2.771 12.998 1.00 98.00 96 LYS A N 1
ATOM 735 C CA . LYS A 1 96 ? -6.149 -3.097 12.438 1.00 98.00 96 LYS A CA 1
ATOM 736 C C . LYS A 1 96 ? -6.671 -1.947 11.582 1.00 98.00 96 LYS A C 1
ATOM 738 O O . LYS A 1 96 ? -7.198 -2.191 10.505 1.00 98.00 96 LYS A O 1
ATOM 743 N N . GLU A 1 97 ? -6.495 -0.718 12.042 1.00 98.31 97 GLU A N 1
ATOM 744 C CA . GLU A 1 97 ? -6.905 0.506 11.364 1.00 98.31 97 GLU A CA 1
ATOM 745 C C . GLU A 1 97 ? -6.190 0.656 10.018 1.00 98.31 97 GLU A C 1
ATOM 747 O O . GLU A 1 97 ? -6.846 0.865 8.997 1.00 98.31 97 GLU A O 1
ATOM 752 N N . ALA A 1 98 ? -4.868 0.457 9.997 1.00 98.38 98 ALA A N 1
ATOM 753 C CA . ALA A 1 98 ? -4.079 0.483 8.769 1.00 98.38 98 ALA A CA 1
ATOM 754 C C . ALA A 1 98 ? -4.511 -0.624 7.791 1.00 98.38 98 ALA A C 1
ATOM 756 O O . ALA A 1 98 ? -4.770 -0.365 6.614 1.00 98.38 98 ALA A O 1
ATOM 757 N N . THR A 1 99 ? -4.669 -1.853 8.291 1.00 98.50 99 THR A N 1
ATOM 758 C CA . THR A 1 99 ? -5.093 -3.002 7.475 1.00 98.50 99 THR A CA 1
ATOM 759 C C . THR A 1 99 ? -6.496 -2.807 6.888 1.00 98.50 99 THR A C 1
ATOM 761 O O . THR A 1 99 ? -6.731 -3.089 5.711 1.00 98.50 99 THR A O 1
ATOM 764 N N . ASP A 1 100 ? -7.450 -2.331 7.689 1.00 98.62 100 ASP A N 1
ATOM 765 C CA . ASP A 1 100 ? -8.830 -2.106 7.253 1.00 98.62 100 ASP A CA 1
ATOM 766 C C . ASP A 1 100 ? -8.921 -0.951 6.252 1.00 98.62 100 ASP A C 1
ATOM 768 O O . ASP A 1 100 ? -9.694 -1.029 5.293 1.00 98.62 100 ASP A O 1
ATOM 772 N N . PHE A 1 101 ? -8.092 0.085 6.417 1.00 98.56 101 PHE A N 1
ATOM 773 C CA . PHE A 1 101 ? -7.963 1.156 5.437 1.00 98.56 101 PHE A CA 1
ATOM 774 C C . PHE A 1 101 ? -7.540 0.605 4.071 1.00 98.56 101 PHE A C 1
ATOM 776 O O . PHE A 1 101 ? -8.270 0.796 3.092 1.00 98.56 101 PHE A O 1
ATOM 783 N N . VAL A 1 102 ? -6.434 -0.145 4.001 1.00 98.56 102 VAL A N 1
ATOM 784 C CA . VAL A 1 102 ? -5.961 -0.732 2.735 1.00 98.56 102 VAL A CA 1
ATOM 785 C C . VAL A 1 102 ? -6.995 -1.690 2.150 1.00 98.56 102 VAL A C 1
ATOM 787 O O . VAL A 1 102 ? -7.272 -1.624 0.954 1.00 98.56 102 VAL A O 1
ATOM 790 N N . LYS A 1 103 ? -7.661 -2.513 2.970 1.00 98.69 103 LYS A N 1
ATOM 791 C CA . LYS A 1 103 ? -8.777 -3.359 2.507 1.00 98.69 103 LYS A CA 1
ATOM 792 C C . LYS A 1 103 ? -9.892 -2.541 1.869 1.00 98.69 103 LYS A C 1
ATOM 794 O O . LYS A 1 103 ? -10.314 -2.860 0.764 1.00 98.69 103 LYS A O 1
ATOM 799 N N . SER A 1 104 ? -10.348 -1.478 2.527 1.00 98.50 104 SER A N 1
ATOM 800 C CA . SER A 1 104 ? -11.441 -0.636 2.021 1.00 98.50 104 SER A CA 1
ATOM 801 C C . SER A 1 104 ? -11.103 0.050 0.688 1.00 98.50 104 SER A C 1
ATOM 803 O O . SER A 1 104 ? -11.985 0.314 -0.140 1.00 98.50 104 SER A O 1
ATOM 805 N N . LYS A 1 105 ? -9.817 0.345 0.470 1.00 98.12 105 LYS A N 1
ATOM 806 C CA . LYS A 1 105 ? -9.337 1.040 -0.723 1.00 98.12 105 LYS A CA 1
ATOM 807 C C . LYS A 1 105 ? -9.012 0.084 -1.857 1.00 98.12 105 LYS A C 1
ATOM 809 O O . LYS A 1 105 ? -9.473 0.352 -2.960 1.00 98.12 105 LYS A O 1
ATOM 814 N N . CYS A 1 106 ? -8.306 -1.007 -1.585 1.00 98.44 106 CYS A N 1
ATOM 815 C CA . CYS A 1 106 ? -7.677 -1.846 -2.601 1.00 98.44 106 CYS A CA 1
ATOM 816 C C . CYS A 1 106 ? -8.425 -3.158 -2.865 1.00 98.44 106 CYS A C 1
ATOM 818 O O . CYS A 1 106 ? -8.499 -3.581 -4.015 1.00 98.44 106 CYS A O 1
ATOM 820 N N . LEU A 1 107 ? -8.978 -3.806 -1.832 1.00 98.50 107 LEU A N 1
ATOM 821 C CA . LEU A 1 107 ? -9.506 -5.168 -1.961 1.00 98.50 107 LEU A CA 1
ATOM 822 C C . LEU A 1 107 ? -10.657 -5.226 -2.972 1.00 98.50 107 LEU A C 1
ATOM 824 O O . LEU A 1 107 ? -11.622 -4.467 -2.877 1.00 98.50 107 LEU A O 1
ATOM 828 N N . GLY A 1 108 ? -10.566 -6.161 -3.917 1.00 98.06 108 GLY A N 1
ATOM 829 C CA . GLY A 1 108 ? -11.591 -6.360 -4.936 1.00 98.06 108 GLY A CA 1
ATOM 830 C C . GLY A 1 108 ? -11.608 -5.287 -6.029 1.00 98.06 108 GLY A C 1
ATOM 831 O O . GLY A 1 108 ? -12.606 -5.172 -6.740 1.00 98.06 108 GLY A O 1
ATOM 832 N N . LYS A 1 109 ? -10.543 -4.487 -6.163 1.00 98.00 109 LYS A N 1
ATOM 833 C CA . LYS A 1 109 ? -10.431 -3.421 -7.168 1.00 98.00 109 LYS A CA 1
ATOM 834 C C . LYS A 1 109 ? -9.203 -3.590 -8.052 1.00 98.00 109 LYS A C 1
ATOM 836 O O . LYS A 1 109 ? -8.270 -4.328 -7.737 1.00 98.00 109 LYS A O 1
ATOM 841 N N . SER A 1 110 ? -9.215 -2.870 -9.173 1.00 97.50 110 SER A N 1
ATOM 842 C CA . SER A 1 110 ? -8.004 -2.655 -9.962 1.00 97.50 110 SER A CA 1
ATOM 843 C C . SER A 1 110 ? -7.077 -1.691 -9.226 1.00 97.50 110 SER A C 1
ATOM 845 O O . SER A 1 110 ? -7.497 -0.591 -8.873 1.00 97.50 110 SER A O 1
ATOM 847 N N . VAL A 1 111 ? -5.830 -2.101 -9.033 1.00 97.56 111 VAL A N 1
ATOM 848 C CA . VAL A 1 111 ? -4.751 -1.273 -8.498 1.00 97.56 111 VAL A CA 1
ATOM 849 C C . VAL A 1 111 ? -3.727 -1.005 -9.597 1.00 97.56 111 VAL A C 1
ATOM 851 O O . VAL A 1 111 ? -3.528 -1.837 -10.489 1.00 97.56 111 VAL A O 1
ATOM 854 N N . TYR A 1 112 ? -3.088 0.153 -9.523 1.00 96.88 112 TYR A N 1
ATOM 855 C CA . TYR A 1 112 ? -2.003 0.570 -10.403 1.00 96.88 112 TYR A CA 1
ATOM 856 C C . TYR A 1 112 ? -0.726 0.671 -9.576 1.00 96.88 112 TYR A C 1
ATOM 858 O O . TYR A 1 112 ? -0.771 1.109 -8.426 1.00 96.88 112 TYR A O 1
ATOM 866 N N . LEU A 1 113 ? 0.384 0.220 -10.144 1.00 96.06 113 LEU A N 1
ATOM 867 C CA . LEU A 1 113 ? 1.670 0.114 -9.473 1.00 96.06 113 LEU A CA 1
ATOM 868 C C . LEU A 1 113 ? 2.700 0.970 -10.204 1.00 96.06 113 LEU A C 1
ATOM 870 O O . LEU A 1 113 ? 2.834 0.860 -11.424 1.00 96.06 113 LEU A O 1
ATOM 874 N N . ASP A 1 114 ? 3.419 1.774 -9.434 1.00 94.62 114 ASP A N 1
ATOM 875 C CA . ASP A 1 114 ? 4.687 2.396 -9.818 1.0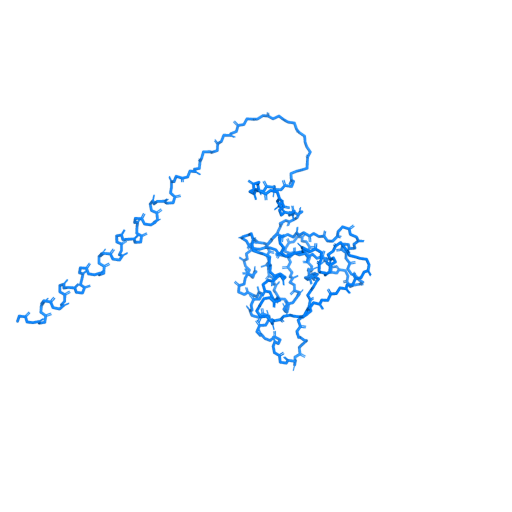0 94.62 114 ASP A CA 1
ATOM 876 C C . ASP A 1 114 ? 5.794 1.599 -9.113 1.00 94.62 114 ASP A C 1
ATOM 878 O O . ASP A 1 114 ? 5.882 1.648 -7.880 1.00 94.62 114 ASP A O 1
ATOM 882 N N . ILE A 1 115 ? 6.495 0.721 -9.842 1.00 95.25 115 ILE A N 1
ATOM 883 C CA . ILE A 1 115 ? 7.461 -0.223 -9.257 1.00 95.25 115 ILE A CA 1
ATOM 884 C C . ILE A 1 115 ? 8.800 0.487 -9.124 1.00 95.25 115 ILE A C 1
ATOM 886 O O . ILE A 1 115 ? 9.208 1.194 -10.028 1.00 95.25 115 ILE A O 1
ATOM 890 N N . ASP A 1 116 ? 9.499 0.243 -8.017 1.00 93.50 116 ASP A N 1
ATOM 891 C CA . ASP A 1 116 ? 10.798 0.863 -7.770 1.00 93.50 116 ASP A CA 1
ATOM 892 C C . ASP A 1 116 ? 11.824 0.478 -8.849 1.00 93.50 116 ASP A C 1
ATOM 894 O O . ASP A 1 116 ? 12.269 -0.675 -8.915 1.00 93.50 116 ASP A O 1
ATOM 898 N N . ASP A 1 117 ? 12.228 1.457 -9.662 1.00 91.62 117 ASP A N 1
ATOM 899 C CA . ASP A 1 117 ? 13.222 1.303 -10.733 1.00 91.62 117 ASP A CA 1
ATOM 900 C C . ASP A 1 117 ? 14.639 0.991 -10.207 1.00 91.62 117 ASP A C 1
ATOM 902 O O . ASP A 1 117 ? 15.513 0.542 -10.961 1.00 91.62 117 ASP A O 1
ATOM 906 N N . LYS A 1 118 ? 14.925 1.264 -8.925 1.00 92.94 118 LYS A N 1
ATOM 907 C CA . LYS A 1 118 ? 16.233 0.979 -8.309 1.00 92.94 118 LYS A CA 1
ATOM 908 C C . LYS A 1 118 ? 16.292 -0.404 -7.682 1.00 92.94 118 LYS A C 1
ATOM 910 O O . LYS A 1 118 ? 17.355 -1.027 -7.724 1.00 92.94 118 LYS A O 1
ATOM 915 N N . GLU A 1 119 ? 15.186 -0.870 -7.114 1.00 93.19 119 GLU A N 1
ATOM 916 C CA . GLU A 1 119 ? 15.085 -2.194 -6.505 1.00 93.19 119 GLU A CA 1
ATOM 917 C C . GLU A 1 119 ? 13.656 -2.745 -6.601 1.00 93.19 119 GLU A C 1
ATOM 919 O O . GLU A 1 119 ? 12.846 -2.611 -5.693 1.00 93.19 119 GLU A O 1
ATOM 924 N N . ASN A 1 120 ? 13.340 -3.445 -7.691 1.00 94.25 120 ASN A N 1
ATOM 925 C CA . ASN A 1 120 ? 11.964 -3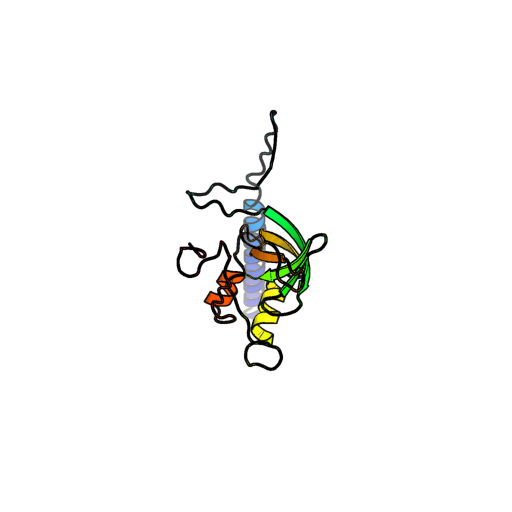.878 -7.959 1.00 94.25 120 ASN A CA 1
ATOM 926 C C . ASN A 1 120 ? 11.425 -4.912 -6.954 1.00 94.25 120 ASN A C 1
ATOM 928 O O . ASN A 1 120 ? 10.212 -5.122 -6.882 1.00 94.25 120 ASN A O 1
ATOM 932 N N . LYS A 1 121 ? 12.299 -5.632 -6.233 1.00 96.38 121 LYS A N 1
ATOM 933 C CA . LYS A 1 121 ? 11.911 -6.676 -5.275 1.00 96.38 121 LYS A CA 1
ATOM 934 C C . LYS A 1 121 ? 12.802 -6.695 -4.048 1.00 96.38 121 LYS A C 1
ATOM 936 O O . LYS A 1 121 ? 14.013 -6.575 -4.168 1.00 96.38 121 LYS A O 1
ATOM 941 N N . ASP A 1 122 ? 12.210 -6.998 -2.898 1.00 95.06 122 ASP A N 1
ATOM 942 C CA . ASP A 1 122 ? 12.978 -7.255 -1.683 1.00 95.06 122 ASP A CA 1
ATOM 943 C C . ASP A 1 122 ? 13.519 -8.695 -1.597 1.00 95.06 122 ASP A C 1
ATOM 945 O O . ASP A 1 122 ? 13.198 -9.581 -2.395 1.00 95.06 122 ASP A O 1
ATOM 949 N N . LYS A 1 123 ? 14.303 -8.961 -0.545 1.00 95.31 123 LYS A N 1
ATOM 950 C CA . LYS A 1 123 ? 14.872 -10.287 -0.237 1.00 95.31 123 LYS A CA 1
ATOM 951 C C . LYS A 1 123 ? 13.844 -11.412 -0.038 1.00 95.31 123 LYS A C 1
ATOM 953 O O . LYS A 1 123 ? 14.227 -12.579 -0.031 1.00 95.31 123 LYS A O 1
ATOM 958 N N . TYR A 1 124 ? 12.568 -11.086 0.169 1.00 94.81 124 TYR A N 1
ATOM 959 C CA . TYR A 1 124 ? 11.476 -12.054 0.300 1.00 94.81 124 TYR A CA 1
ATOM 960 C C . TYR A 1 124 ? 10.720 -12.258 -1.022 1.00 94.81 124 TYR A C 1
ATOM 962 O O . TYR A 1 124 ? 9.760 -13.027 -1.071 1.00 94.81 124 TYR A O 1
ATOM 970 N N . GLY A 1 125 ? 11.144 -11.584 -2.095 1.00 95.88 125 GLY A N 1
ATOM 971 C CA . GLY A 1 125 ? 10.539 -11.658 -3.418 1.00 95.88 125 GLY A CA 1
ATOM 972 C C . GLY A 1 125 ? 9.266 -10.826 -3.572 1.00 95.88 125 GLY A C 1
ATOM 973 O O . GLY A 1 125 ? 8.553 -11.022 -4.561 1.00 95.88 125 GLY A O 1
ATOM 974 N N . ARG A 1 126 ? 8.963 -9.921 -2.628 1.00 98.25 126 ARG A N 1
ATOM 975 C CA . ARG A 1 126 ? 7.835 -8.985 -2.746 1.00 98.25 126 ARG A CA 1
ATOM 976 C C . ARG A 1 126 ? 8.215 -7.871 -3.708 1.00 98.25 126 ARG A C 1
ATOM 978 O O . ARG A 1 126 ? 9.324 -7.361 -3.619 1.00 98.25 126 ARG A O 1
ATOM 985 N N . VAL A 1 127 ? 7.301 -7.491 -4.591 1.00 97.88 127 VAL A N 1
ATOM 986 C CA . VAL A 1 127 ? 7.464 -6.336 -5.477 1.00 97.88 127 VAL A CA 1
ATOM 987 C C . VAL A 1 127 ? 7.384 -5.057 -4.649 1.00 97.88 127 VAL A C 1
ATOM 989 O O . VAL A 1 127 ? 6.458 -4.900 -3.853 1.00 97.88 127 VAL A O 1
ATO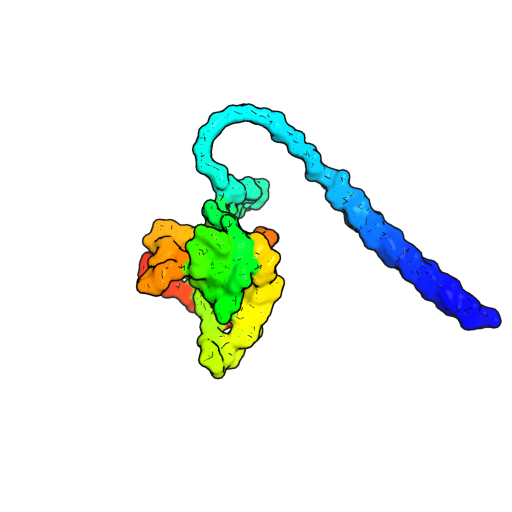M 992 N N . LEU A 1 128 ? 8.352 -4.166 -4.825 1.00 97.06 128 LEU A N 1
ATOM 993 C CA . LEU A 1 128 ? 8.422 -2.870 -4.158 1.00 97.06 128 LEU A CA 1
ATOM 994 C C . LEU A 1 128 ? 7.744 -1.829 -5.049 1.00 97.06 128 LEU A C 1
ATOM 996 O O . LEU A 1 128 ? 8.194 -1.607 -6.168 1.00 97.06 128 LEU A O 1
ATOM 1000 N N . ALA A 1 129 ? 6.632 -1.246 -4.594 1.00 96.69 129 ALA A N 1
ATOM 1001 C CA . ALA A 1 129 ? 5.878 -0.292 -5.406 1.00 96.69 129 ALA A CA 1
ATOM 1002 C C . ALA A 1 129 ? 5.114 0.758 -4.591 1.00 96.69 129 ALA A C 1
ATOM 1004 O O . ALA A 1 129 ? 4.723 0.526 -3.438 1.00 96.69 129 ALA A O 1
ATOM 1005 N N . VAL A 1 130 ? 4.826 1.894 -5.227 1.00 95.88 130 VAL A N 1
ATOM 1006 C CA . VAL A 1 130 ? 3.746 2.799 -4.819 1.00 95.88 130 VAL A CA 1
ATOM 1007 C C . VAL A 1 130 ? 2.439 2.305 -5.432 1.00 95.88 130 VAL A C 1
ATOM 1009 O O . VAL A 1 130 ? 2.372 1.968 -6.614 1.00 95.88 130 VAL A O 1
ATOM 1012 N N . VAL A 1 131 ? 1.388 2.230 -4.614 1.00 96.81 131 VAL A N 1
ATOM 1013 C CA . VAL A 1 131 ? 0.088 1.691 -5.024 1.00 96.81 131 VAL A CA 1
ATOM 1014 C C . VAL A 1 131 ? -0.916 2.814 -5.212 1.00 96.81 131 VAL A C 1
ATOM 1016 O O . VAL A 1 131 ? -1.087 3.666 -4.338 1.00 96.81 131 VAL A O 1
ATOM 1019 N N . TYR A 1 132 ? -1.652 2.754 -6.318 1.00 96.06 132 TYR A N 1
ATOM 1020 C CA . TYR A 1 132 ? -2.706 3.699 -6.644 1.00 96.06 132 TYR A CA 1
ATOM 1021 C C . TYR A 1 132 ? -4.039 3.011 -6.926 1.00 96.06 132 TYR A C 1
ATOM 1023 O O . TYR A 1 132 ? -4.101 1.950 -7.550 1.00 96.06 132 TYR A O 1
ATOM 1031 N N . VAL A 1 133 ? -5.124 3.654 -6.500 1.00 95.38 133 VAL A N 1
ATOM 1032 C CA . VAL A 1 133 ? -6.504 3.260 -6.818 1.00 95.38 133 VAL A CA 1
ATOM 1033 C C . VAL A 1 133 ? -7.272 4.505 -7.221 1.00 95.38 133 VAL A C 1
ATOM 1035 O O . VAL A 1 133 ? -7.292 5.472 -6.465 1.00 95.38 133 VAL A O 1
ATOM 1038 N N . ASP A 1 134 ? -7.891 4.491 -8.401 1.00 91.06 134 ASP A N 1
ATOM 1039 C CA . ASP A 1 134 ? -8.663 5.625 -8.931 1.00 91.06 134 ASP A CA 1
ATOM 1040 C C . ASP A 1 134 ? -7.877 6.957 -8.892 1.00 91.06 134 ASP A C 1
ATOM 1042 O O . ASP A 1 134 ? -8.402 8.002 -8.518 1.00 91.06 134 ASP A O 1
ATOM 1046 N N . GLY A 1 135 ? -6.578 6.904 -9.218 1.00 88.75 135 GLY A N 1
ATOM 1047 C CA . GLY A 1 135 ? -5.670 8.059 -9.187 1.00 88.75 135 GLY A CA 1
ATOM 1048 C C . GLY A 1 135 ? -5.136 8.439 -7.798 1.00 88.75 135 GLY A C 1
ATOM 1049 O O . GLY A 1 135 ? -4.277 9.309 -7.688 1.00 88.75 135 GLY A O 1
ATOM 1050 N N . VAL A 1 136 ? -5.596 7.789 -6.727 1.00 92.69 136 VAL A N 1
ATOM 1051 C CA . VAL A 1 136 ? -5.200 8.100 -5.345 1.00 92.69 136 VAL A CA 1
ATOM 1052 C C . VAL A 1 136 ? -3.996 7.264 -4.920 1.00 92.69 136 VAL A C 1
ATOM 1054 O O . VAL A 1 136 ? -4.077 6.038 -4.926 1.00 92.69 136 VAL A O 1
ATOM 1057 N N . ASN A 1 137 ? -2.919 7.922 -4.480 1.00 94.50 137 ASN A N 1
ATOM 1058 C CA . ASN A 1 137 ? -1.734 7.287 -3.892 1.00 94.50 137 ASN A CA 1
ATOM 1059 C C . ASN A 1 137 ? -2.052 6.734 -2.489 1.00 94.50 137 ASN A C 1
ATOM 1061 O O . ASN A 1 137 ? -2.209 7.489 -1.529 1.00 94.50 137 ASN A O 1
ATOM 1065 N N . ILE A 1 138 ? -2.130 5.411 -2.361 1.00 97.44 138 ILE A N 1
ATOM 1066 C CA . ILE A 1 138 ? -2.490 4.734 -1.111 1.00 97.44 138 ILE A CA 1
ATOM 1067 C C . ILE A 1 138 ? -1.386 4.871 -0.059 1.00 97.44 138 ILE A C 1
ATOM 1069 O O . ILE A 1 138 ? -1.690 5.069 1.119 1.00 97.44 138 ILE A O 1
ATOM 1073 N N . ASN A 1 139 ? -0.118 4.837 -0.476 1.00 95.75 139 ASN A N 1
ATOM 1074 C CA . ASN A 1 139 ? 1.036 5.016 0.404 1.00 95.75 139 ASN A CA 1
ATOM 1075 C C . ASN A 1 139 ? 0.978 6.400 1.081 1.00 95.75 139 ASN A C 1
ATOM 1077 O O . ASN A 1 139 ? 1.108 6.521 2.298 1.00 95.75 139 ASN A O 1
ATOM 1081 N N . LEU A 1 140 ? 0.683 7.452 0.315 1.00 94.06 140 LEU A N 1
ATOM 1082 C CA . LEU A 1 140 ? 0.512 8.804 0.848 1.00 94.06 140 LEU A CA 1
ATOM 1083 C C . LEU A 1 140 ? -0.675 8.906 1.811 1.00 94.06 140 LEU A C 1
ATOM 1085 O O . LEU A 1 140 ? -0.571 9.527 2.870 1.00 94.06 140 LEU A O 1
ATOM 1089 N N . GLU A 1 141 ? -1.815 8.319 1.459 1.00 96.12 141 GLU A N 1
ATOM 1090 C CA . GLU A 1 141 ? -3.000 8.379 2.315 1.00 96.12 141 GLU A CA 1
ATOM 1091 C C . GLU A 1 141 ? -2.767 7.693 3.671 1.00 96.12 141 GLU A C 1
ATOM 1093 O O . GLU A 1 141 ? -3.196 8.224 4.698 1.00 96.12 141 GLU A O 1
ATOM 1098 N N . LEU A 1 142 ? -2.005 6.590 3.712 1.00 96.88 142 LEU A N 1
ATOM 1099 C CA . LEU A 1 142 ? -1.574 5.959 4.968 1.00 96.88 142 LEU A CA 1
ATOM 1100 C C . LEU A 1 142 ? -0.811 6.940 5.873 1.00 96.88 142 LEU A C 1
ATOM 1102 O O . LEU A 1 142 ? -1.056 6.985 7.081 1.00 96.88 142 LEU A O 1
ATOM 1106 N N . LEU A 1 143 ? 0.079 7.758 5.304 1.00 95.25 143 LEU A N 1
ATOM 1107 C CA . LEU A 1 143 ? 0.826 8.767 6.061 1.00 95.25 143 LEU A CA 1
ATOM 1108 C C . LEU A 1 143 ? -0.064 9.926 6.519 1.00 95.25 143 LEU A C 1
ATOM 1110 O O . LEU A 1 143 ? 0.010 10.332 7.680 1.00 95.25 143 LEU A O 1
ATOM 1114 N N . LYS A 1 144 ? -0.936 10.444 5.643 1.00 95.06 144 LYS A N 1
ATOM 1115 C CA . LYS A 1 144 ? -1.862 11.544 5.981 1.00 95.06 144 LYS A CA 1
ATOM 1116 C C . LYS A 1 144 ? -2.791 11.174 7.134 1.00 95.06 144 LYS A C 1
ATOM 1118 O O . LYS A 1 144 ? -3.031 11.994 8.020 1.00 95.06 144 LYS A O 1
ATOM 1123 N N . LEU A 1 145 ? -3.282 9.936 7.141 1.00 95.50 145 LEU A N 1
ATOM 1124 C CA . LEU A 1 145 ? -4.158 9.405 8.186 1.00 95.50 145 LEU A CA 1
ATOM 1125 C C . LEU A 1 145 ? -3.399 8.941 9.437 1.00 95.50 145 LEU A C 1
ATOM 1127 O O . LEU A 1 145 ? -4.030 8.543 10.414 1.00 95.50 145 LEU A O 1
ATOM 1131 N N . LYS A 1 146 ? -2.060 9.030 9.438 1.00 96.56 146 LYS A N 1
ATOM 1132 C CA . LYS A 1 146 ? -1.177 8.556 10.516 1.00 96.56 146 LYS A CA 1
ATOM 1133 C C . LYS A 1 146 ? -1.333 7.059 10.806 1.00 96.56 146 LYS A C 1
ATOM 1135 O O . LYS A 1 146 ? -1.160 6.624 11.942 1.00 96.56 146 LYS A O 1
ATOM 1140 N N . TYR A 1 147 ? -1.652 6.281 9.776 1.00 97.31 147 TYR A N 1
ATOM 1141 C CA . TYR A 1 147 ? -1.697 4.818 9.821 1.00 97.31 147 TYR A CA 1
ATOM 1142 C C . TYR A 1 147 ? -0.345 4.177 9.512 1.00 97.31 147 TYR A C 1
ATOM 1144 O O . TYR A 1 147 ? -0.149 3.008 9.822 1.00 97.31 147 TYR A O 1
ATOM 1152 N N . ALA A 1 148 ? 0.590 4.942 8.950 1.00 96.94 148 ALA A N 1
ATOM 1153 C CA . ALA A 1 148 ? 1.965 4.526 8.725 1.00 96.94 148 ALA A CA 1
ATOM 1154 C C . ALA A 1 148 ? 2.960 5.614 9.146 1.00 96.94 148 ALA A C 1
ATOM 1156 O O . ALA A 1 148 ? 2.613 6.793 9.280 1.00 96.94 148 ALA A O 1
ATOM 1157 N N . LYS A 1 149 ? 4.220 5.212 9.314 1.00 95.00 149 LYS A N 1
ATOM 1158 C CA . LYS A 1 149 ? 5.386 6.098 9.405 1.00 95.00 149 LYS A CA 1
ATOM 1159 C C . LYS A 1 149 ? 6.163 6.059 8.094 1.00 95.00 149 LYS A C 1
ATOM 1161 O O . LYS A 1 149 ? 6.030 5.122 7.317 1.00 95.00 149 LYS A O 1
ATOM 1166 N N . ILE A 1 150 ? 6.983 7.080 7.860 1.00 93.69 150 ILE A N 1
ATOM 1167 C CA . ILE A 1 150 ? 7.900 7.099 6.717 1.00 93.69 150 ILE A CA 1
ATOM 1168 C C . ILE A 1 150 ? 8.987 6.046 6.942 1.00 93.69 150 ILE A C 1
ATOM 1170 O O . ILE A 1 150 ? 9.625 6.042 7.996 1.00 93.69 150 ILE A O 1
ATOM 1174 N N . LEU A 1 151 ? 9.232 5.215 5.931 1.00 91.81 151 LEU A N 1
ATOM 1175 C CA . LEU A 1 151 ? 10.329 4.251 5.909 1.00 91.81 151 LEU A CA 1
ATOM 1176 C C . LEU A 1 151 ? 11.027 4.295 4.556 1.00 91.81 151 LEU A C 1
ATOM 1178 O O . LEU A 1 151 ? 10.408 4.067 3.522 1.00 91.81 151 LEU A O 1
ATOM 1182 N N . TYR A 1 152 ? 12.329 4.561 4.581 1.00 90.94 152 TYR A N 1
ATOM 1183 C CA . TYR A 1 152 ? 13.169 4.578 3.392 1.00 90.94 152 TYR A CA 1
ATOM 1184 C C . TYR A 1 152 ? 14.256 3.528 3.487 1.00 90.94 152 TYR A C 1
ATOM 1186 O O . TYR A 1 152 ? 15.014 3.495 4.457 1.00 90.94 152 TYR A O 1
ATOM 1194 N N . ILE A 1 153 ? 14.317 2.688 2.460 1.00 87.88 153 ILE A N 1
ATOM 1195 C CA . ILE A 1 153 ? 15.279 1.602 2.337 1.00 87.88 153 ILE A CA 1
ATOM 1196 C C . ILE A 1 153 ? 16.026 1.829 1.019 1.00 87.88 153 ILE A C 1
ATOM 1198 O O . ILE A 1 153 ? 15.424 1.665 -0.035 1.00 87.88 153 ILE A O 1
ATOM 1202 N N . PRO A 1 154 ? 17.297 2.264 1.049 1.00 88.62 154 PRO A N 1
ATOM 1203 C CA . PRO A 1 154 ? 18.090 2.411 -0.161 1.00 88.62 154 PRO A CA 1
ATOM 1204 C C . PRO A 1 154 ? 18.648 1.055 -0.645 1.00 88.62 154 PRO A C 1
ATOM 1206 O O . PRO A 1 154 ? 18.995 0.220 0.196 1.00 88.62 154 PRO A O 1
ATOM 1209 N N . PRO A 1 155 ? 18.869 0.886 -1.961 1.00 91.62 155 PRO A N 1
ATOM 1210 C CA . PRO A 1 155 ? 18.563 1.842 -3.023 1.00 91.62 155 PRO A CA 1
ATOM 1211 C C . PRO A 1 155 ? 17.060 1.875 -3.335 1.00 91.62 155 PRO A C 1
ATOM 1213 O O . PRO A 1 155 ? 16.428 0.847 -3.500 1.00 91.62 155 PRO A O 1
ATOM 1216 N N . SER A 1 156 ? 16.496 3.074 -3.440 1.00 89.88 156 SER A N 1
ATOM 1217 C CA . SER A 1 156 ? 15.101 3.260 -3.836 1.00 89.88 156 SER A CA 1
ATOM 1218 C C . SER A 1 156 ? 14.979 4.580 -4.579 1.00 89.88 156 SER A C 1
ATOM 1220 O O . SER A 1 156 ? 15.639 5.563 -4.216 1.00 89.88 156 SER A O 1
ATOM 1222 N N . GLU A 1 157 ? 14.169 4.617 -5.635 1.00 89.00 157 GLU A N 1
ATOM 1223 C CA . GLU A 1 157 ? 13.833 5.889 -6.284 1.00 89.00 157 GLU A CA 1
ATOM 1224 C C . GLU A 1 157 ? 12.920 6.767 -5.417 1.00 89.00 157 GLU A C 1
ATOM 1226 O O . GLU A 1 157 ? 12.939 7.996 -5.521 1.00 89.00 157 GLU A O 1
ATOM 1231 N N . PHE A 1 158 ? 12.203 6.156 -4.473 1.00 87.38 158 PHE A N 1
ATOM 1232 C CA . PHE A 1 158 ? 11.241 6.818 -3.605 1.00 87.38 158 PHE A CA 1
ATOM 1233 C C . PHE A 1 158 ? 11.905 7.413 -2.340 1.00 87.38 158 PHE A C 1
ATOM 1235 O O . PHE A 1 158 ? 11.605 7.039 -1.204 1.00 87.38 158 PHE A O 1
ATOM 1242 N N . GLN A 1 159 ? 12.781 8.412 -2.525 1.00 77.31 159 GLN A N 1
ATOM 1243 C CA . GLN A 1 159 ? 13.409 9.211 -1.451 1.00 77.31 159 GLN A CA 1
ATOM 1244 C C . GLN A 1 159 ? 12.466 10.134 -0.634 1.00 77.31 159 GLN A C 1
ATOM 1246 O O . GLN A 1 159 ? 11.931 11.119 -1.158 1.00 77.31 159 GLN A O 1
ATOM 1251 N N . PRO A 1 160 ? 12.341 9.952 0.695 1.00 68.69 160 PRO A N 1
ATOM 1252 C CA . PRO A 1 160 ? 11.540 10.833 1.537 1.00 68.69 160 PRO A CA 1
ATOM 1253 C C . PRO A 1 160 ? 11.956 12.298 1.422 1.00 68.69 160 PRO A C 1
ATOM 1255 O O . PRO A 1 160 ? 13.134 12.634 1.509 1.00 68.69 160 PRO A O 1
ATOM 1258 N N . GLY A 1 161 ? 10.968 13.182 1.295 1.00 57.06 161 GLY A N 1
ATOM 1259 C CA . GLY A 1 161 ? 11.184 14.630 1.279 1.00 57.06 161 GLY A CA 1
ATOM 1260 C C . GLY A 1 161 ? 11.427 15.241 -0.105 1.00 57.06 161 GLY A C 1
ATOM 1261 O O . GLY A 1 161 ? 11.318 16.456 -0.222 1.00 57.06 161 GLY A O 1
ATOM 1262 N N . PHE A 1 162 ? 11.650 14.438 -1.153 1.00 49.94 162 PHE A N 1
ATOM 1263 C CA . PHE A 1 162 ? 11.827 14.909 -2.539 1.00 49.94 162 PHE A CA 1
ATOM 1264 C C . PHE A 1 162 ? 10.543 14.862 -3.389 1.00 49.94 162 PHE A C 1
ATOM 1266 O O . PHE A 1 162 ? 10.574 14.546 -4.570 1.00 49.94 162 PHE A O 1
ATOM 1273 N N . GLY A 1 163 ? 9.394 15.220 -2.807 1.00 50.16 163 GLY A N 1
ATOM 1274 C CA . GLY A 1 163 ? 8.177 15.440 -3.604 1.00 50.16 163 GLY A CA 1
ATOM 1275 C C . GLY A 1 163 ? 7.438 14.176 -4.053 1.00 50.16 163 GLY A C 1
ATOM 1276 O O . GLY A 1 163 ? 6.599 14.250 -4.935 1.00 50.16 163 GLY A O 1
ATOM 1277 N N . ILE A 1 164 ? 7.630 13.039 -3.381 1.00 48.12 164 ILE A N 1
ATOM 1278 C CA . ILE A 1 164 ? 6.889 11.772 -3.639 1.00 48.12 164 ILE A CA 1
ATOM 1279 C C . ILE A 1 164 ? 5.367 11.905 -3.411 1.00 48.12 164 ILE A C 1
ATOM 1281 O O . ILE A 1 164 ? 4.589 10.974 -3.600 1.00 48.12 164 ILE A O 1
ATOM 1285 N N . TYR A 1 165 ? 4.929 13.080 -2.964 1.00 47.66 165 TYR A N 1
ATOM 1286 C CA . TYR A 1 165 ? 3.570 13.381 -2.544 1.00 47.66 165 TYR A CA 1
ATOM 1287 C C . TYR A 1 165 ? 3.021 14.694 -3.116 1.00 47.66 165 TYR A C 1
ATOM 1289 O O . TYR A 1 165 ? 1.930 15.104 -2.712 1.00 47.66 165 TYR A O 1
ATOM 1297 N N . SER A 1 166 ? 3.773 15.359 -3.996 1.00 37.59 166 SER A N 1
ATOM 1298 C CA . SER A 1 166 ? 3.321 16.508 -4.794 1.00 37.59 166 SER A CA 1
ATOM 1299 C C . SER A 1 166 ? 3.022 16.043 -6.197 1.00 37.59 166 SER A C 1
ATOM 1301 O O . SER A 1 166 ? 3.871 15.260 -6.671 1.00 37.59 166 SER A O 1
#

Secondary structure (DSSP, 8-state):
-HHHHHHHHHHHHHHHHHHHHHHHHHTT-S-----------S-------SSS------EEEEEEEE-SSSEEEETTTEEEEETTEEPPPTTSTTHHHHHHHHHHHHTTSEEEEEE-SS-SB-TT--EEEEEEETTEEHHHHHHHTTSSEE---SS-S--TTSSTT-

InterPro domains:
  IPR002071 Thermonuclease active site [PS01284] (122-132)
  IPR016071 Staphylococcal nuclease (SNase-like), OB-fold [PF00565] (79-152)
  IPR016071 Staphylococcal nuclease (SNase-like), OB-fold [PS50830] (57-166)
  IPR016071 Staphylococcal nuclease (SNase-like), OB-fold [SM00318] (57-164)
  IPR035437 SNase-like, OB-fold superfamily [G3DSA:2.40.50.90] (52-161)
  IPR035437 SNase-like, OB-fold superfamily [SSF50199] (59-155)

Sequence (166 aa):
MKNSLKKTISFIIIIAIIIISIGFLANFNNSLDFFDNNGSNSDSSYLLDVNNNSIKYEVKGFCDRVVDGDTLDVSGIGRIRLVGVDTPERGESGYKEATDFVKSKCLGKSVYLDIDDKENKDKYGRVLAVVYVDGVNINLELLKLKYAKILYIPPSEFQPGFGIYS

Foldseek 3Di:
DVVVVVVVVVVVVVVVVVVVVVVVVVVVPPDDDDDDDDDDDDDDQPFDDDPPDTDGFRDKFAFAAQPWLQWTAGPPQGIAGEAFWDADDPPDPLGVVSSVLCCVQHHGAMKTWDFWPFDQADPVRHGYTFIDDPNDGSRVVCVVVVRIDTDHDPPTPPDPPPPNPD

Organism: NCBI:txid47311